Protein AF-A0AAV5STV7-F1 (afdb_monomer_lite)

pLDDT: mean 82.45, std 15.02, range [39.81, 96.44]

Secondary structure (DSSP, 8-state):
--------------TTS-TT--BPPPEE-SPPS-SBTT-EEEEEE--B--TTT-PPPPS-SEEEEEE--BPPPTTS-SS-TT------

Sequence (88 aa):
ATTTTTTVTCTFQDPSCPPEGVWGEWTTTGVCAGNCGACNMAPRIRTCSTKNGNCPCAGDTEDIGPCGIALCTFPAKTCCGTYIKTLR

Organism: NCBI:txid358040

InterPro domains:
  IPR000884 Thrombospondin type-1 (TSP1) repeat [PS50092] (20-73)

Foldseek 3Di:
DDDPPPPPDPDPQDPVADPQGAKDDKAFDADFPEQAQLATKGKIFIDHDCPPPNGDGDDDRIDIGGHNHQQDDPPDHRHDDPDDDDDD

Structure (mmCIF, N/CA/C/O backbone):
data_AF-A0AAV5STV7-F1
#
_entry.id   AF-A0AAV5STV7-F1
#
loop_
_atom_site.group_PDB
_atom_site.id
_atom_site.type_symbol
_atom_site.label_atom_id
_atom_site.label_alt_id
_atom_site.label_comp_id
_atom_site.label_asym_id
_atom_site.label_entity_id
_atom_site.label_seq_id
_atom_site.pdbx_PDB_ins_code
_atom_site.Cartn_x
_atom_site.Cartn_y
_atom_site.Cartn_z
_atom_site.occupancy
_atom_site.B_iso_or_equiv
_atom_site.auth_seq_id
_atom_site.auth_comp_id
_atom_site.auth_asym_id
_atom_site.auth_atom_id
_atom_site.pdbx_PDB_model_num
ATOM 1 N N . ALA A 1 1 ? 10.523 16.432 25.846 1.00 39.81 1 ALA A N 1
ATOM 2 C CA . ALA A 1 1 ? 9.828 15.137 25.957 1.00 39.81 1 ALA A CA 1
ATOM 3 C C . ALA A 1 1 ? 8.427 15.327 25.396 1.00 39.81 1 ALA A C 1
ATOM 5 O O . ALA A 1 1 ? 7.676 16.117 25.952 1.00 39.81 1 ALA A O 1
ATOM 6 N N . THR A 1 2 ? 8.129 14.732 24.243 1.00 40.72 2 THR A N 1
ATOM 7 C CA . THR A 1 2 ? 6.836 14.885 23.561 1.00 40.72 2 THR A CA 1
ATOM 8 C C . THR A 1 2 ? 5.854 13.899 24.180 1.00 40.72 2 THR A C 1
ATOM 10 O O . THR A 1 2 ? 5.940 12.696 23.944 1.00 40.72 2 THR A O 1
ATOM 13 N N . THR A 1 3 ? 4.977 14.395 25.047 1.00 41.44 3 THR A N 1
ATOM 14 C CA . THR A 1 3 ? 3.964 13.593 25.738 1.00 41.44 3 THR A CA 1
ATOM 15 C C . THR A 1 3 ? 2.908 13.162 24.722 1.00 41.44 3 THR A C 1
ATOM 17 O O . THR A 1 3 ? 2.058 13.952 24.327 1.00 41.44 3 THR A O 1
ATOM 20 N N . THR A 1 4 ? 2.992 11.918 24.248 1.00 47.19 4 THR A N 1
ATOM 21 C CA . THR A 1 4 ? 1.944 11.314 23.416 1.00 47.19 4 THR A CA 1
ATOM 22 C C . THR A 1 4 ? 0.819 10.900 24.357 1.00 47.19 4 THR A C 1
ATOM 24 O O . THR A 1 4 ? 0.932 9.909 25.075 1.00 47.19 4 THR A O 1
ATOM 27 N N . THR A 1 5 ? -0.230 11.714 24.439 1.00 47.47 5 THR A N 1
ATOM 28 C CA . THR A 1 5 ? -1.415 11.421 25.248 1.00 47.47 5 THR A CA 1
ATOM 29 C C . THR A 1 5 ? -2.249 10.363 24.532 1.00 47.47 5 THR A C 1
ATOM 31 O O . THR A 1 5 ? -3.080 10.681 23.688 1.00 47.47 5 THR A O 1
ATOM 34 N N . THR A 1 6 ? -2.026 9.091 24.857 1.00 54.03 6 THR A N 1
ATOM 35 C CA . THR A 1 6 ? -2.894 7.994 24.419 1.00 54.03 6 THR A CA 1
ATOM 36 C C . THR A 1 6 ? -4.193 8.066 25.220 1.00 54.03 6 THR A C 1
ATOM 38 O O . THR A 1 6 ? -4.272 7.584 26.349 1.00 54.03 6 THR A O 1
ATOM 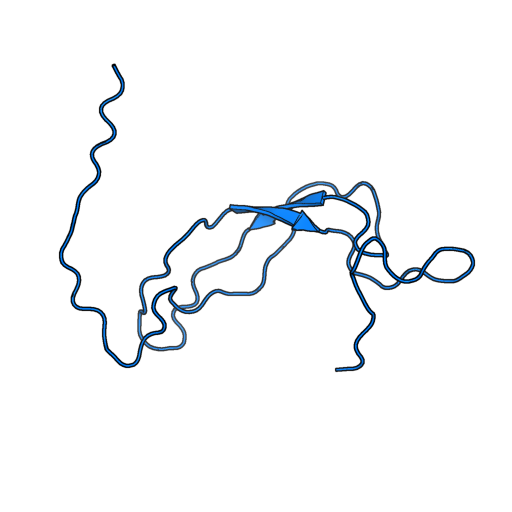41 N N . THR A 1 7 ? -5.218 8.723 24.679 1.00 52.53 7 THR A N 1
ATOM 42 C CA . THR A 1 7 ? -6.571 8.692 25.245 1.00 52.53 7 THR A CA 1
ATOM 43 C C . THR A 1 7 ? -7.150 7.294 25.079 1.00 52.53 7 THR A C 1
ATOM 45 O O . THR A 1 7 ? -7.627 6.937 24.006 1.00 52.53 7 THR A O 1
ATOM 48 N N . VAL A 1 8 ? -7.099 6.497 26.146 1.00 61.97 8 VAL A N 1
ATOM 49 C CA . VAL A 1 8 ? -7.831 5.232 26.242 1.00 61.97 8 VAL A CA 1
ATOM 50 C C . VAL A 1 8 ? -9.289 5.567 26.549 1.00 61.97 8 VAL A C 1
ATOM 52 O O . VAL A 1 8 ? -9.668 5.776 27.700 1.00 61.97 8 VAL A O 1
ATOM 55 N N . THR A 1 9 ? -10.104 5.694 25.506 1.00 58.53 9 THR A N 1
ATOM 56 C CA . THR A 1 9 ? -11.559 5.821 25.618 1.00 58.53 9 THR A CA 1
ATOM 57 C C . THR A 1 9 ? -12.203 4.441 25.535 1.00 58.53 9 THR A C 1
ATOM 59 O O . THR A 1 9 ? -12.005 3.701 24.573 1.00 58.53 9 THR A O 1
ATOM 62 N N . CYS A 1 10 ? -13.020 4.093 26.530 1.00 58.94 10 CYS A N 1
ATOM 63 C CA . CYS A 1 10 ? -13.920 2.948 26.437 1.00 58.94 10 CYS A CA 1
ATOM 64 C C . CYS A 1 10 ? -15.029 3.302 25.438 1.00 58.94 10 CYS A C 1
ATOM 66 O O . CYS A 1 10 ? -15.973 4.011 25.782 1.00 58.94 10 CYS A O 1
ATOM 68 N N . THR A 1 11 ? -14.889 2.876 24.184 1.00 60.78 11 THR A N 1
ATOM 69 C CA . THR A 1 11 ? -15.922 3.059 23.161 1.00 60.78 11 THR A CA 1
ATOM 70 C C . THR A 1 11 ? -16.842 1.843 23.156 1.00 60.78 11 THR A C 1
ATOM 72 O O . THR A 1 11 ? -16.390 0.700 23.198 1.00 60.78 11 THR A O 1
ATOM 75 N N . PHE A 1 12 ? -18.153 2.081 23.152 1.00 63.50 12 PHE A N 1
ATOM 76 C CA . PHE A 1 12 ? -19.136 1.022 22.953 1.00 63.50 12 PHE A CA 1
ATOM 77 C C . PHE A 1 12 ? -19.063 0.620 21.476 1.00 63.50 12 PHE A C 1
ATOM 79 O O . PHE A 1 12 ? -19.602 1.311 20.615 1.00 63.50 12 PHE A O 1
ATOM 86 N N . GLN A 1 13 ? -18.297 -0.427 21.169 1.00 63.50 13 GLN A N 1
ATOM 87 C CA . GLN A 1 13 ? -18.244 -0.992 19.824 1.00 63.50 13 GLN A CA 1
ATOM 88 C C . GLN A 1 13 ? -19.575 -1.694 19.561 1.00 63.50 13 GLN A C 1
ATOM 90 O O . GLN A 1 13 ? -19.918 -2.654 20.252 1.00 63.50 13 GLN A O 1
ATOM 95 N N . ASP A 1 14 ? -20.339 -1.184 18.596 1.00 66.81 14 ASP A N 1
ATOM 96 C CA . ASP A 1 14 ? -21.544 -1.858 18.128 1.00 66.81 14 ASP A CA 1
ATOM 97 C C . ASP A 1 14 ? -21.151 -3.275 17.661 1.00 66.81 14 ASP A C 1
ATOM 99 O O . ASP A 1 14 ? -20.260 -3.399 16.818 1.00 66.81 14 ASP A O 1
ATOM 103 N N . PRO A 1 15 ? -21.763 -4.351 18.190 1.00 71.69 15 PRO A N 1
ATOM 104 C CA . PRO A 1 15 ? -21.423 -5.723 17.813 1.00 71.69 15 PRO A CA 1
ATOM 105 C C . PRO A 1 15 ? -21.684 -6.042 16.329 1.00 71.69 15 PRO A C 1
ATOM 107 O O . PRO A 1 15 ? -21.241 -7.082 15.847 1.00 71.69 15 PRO A O 1
ATOM 110 N N . SER A 1 16 ? -22.388 -5.173 15.595 1.00 75.00 16 SER A N 1
ATOM 111 C CA . SER A 1 16 ? -22.545 -5.258 14.139 1.00 75.00 16 SER A CA 1
ATOM 112 C C . SER A 1 16 ? -21.367 -4.671 13.347 1.00 75.00 16 SER A C 1
ATOM 114 O O . SER A 1 16 ? -21.247 -4.932 12.147 1.00 75.00 16 SER A O 1
ATOM 116 N N . CYS A 1 17 ? -20.477 -3.916 13.998 1.00 73.12 17 CYS A N 1
ATOM 117 C CA . CYS A 1 17 ? -19.302 -3.326 13.372 1.00 73.12 17 CYS A CA 1
ATOM 118 C C . CYS A 1 17 ? -18.102 -4.284 13.393 1.00 73.12 17 CYS A C 1
ATOM 120 O O . CYS A 1 17 ? -17.777 -4.853 14.438 1.00 73.12 17 CYS A O 1
ATOM 122 N N . PRO A 1 18 ? -17.370 -4.420 12.271 1.00 80.62 18 PRO A N 1
ATOM 123 C CA . PRO A 1 18 ? -16.059 -5.053 12.288 1.00 80.62 18 PRO A CA 1
ATOM 124 C C . PRO A 1 18 ? -15.118 -4.303 13.249 1.00 80.62 18 PRO A C 1
ATOM 126 O O . PRO A 1 18 ? -15.189 -3.072 13.293 1.00 80.62 18 PRO A O 1
ATOM 129 N N . PRO A 1 19 ? -14.194 -4.996 13.943 1.00 76.31 19 PRO A N 1
ATOM 130 C CA . PRO A 1 19 ? -13.250 -4.359 14.870 1.00 76.31 19 PRO A CA 1
ATOM 131 C C . PRO A 1 19 ? -12.431 -3.224 14.238 1.00 76.31 19 PRO A C 1
ATOM 133 O O . PRO A 1 19 ? -12.172 -2.207 14.869 1.00 76.31 19 PRO A O 1
ATOM 136 N N . GLU A 1 20 ? -12.077 -3.370 12.959 1.00 80.06 20 GLU A N 1
ATOM 137 C CA . GLU A 1 20 ? -11.277 -2.390 12.210 1.00 80.06 20 GLU A CA 1
ATOM 138 C C . GLU A 1 20 ? -12.125 -1.324 11.494 1.00 80.06 20 GLU A C 1
ATOM 140 O O . GLU A 1 20 ? -11.594 -0.483 10.765 1.00 80.06 20 GLU A O 1
ATOM 145 N N . GLY A 1 21 ? -13.448 -1.365 11.667 1.00 84.62 21 GLY A N 1
ATOM 146 C CA . GLY A 1 21 ? -14.404 -0.600 10.876 1.00 84.62 21 GLY A CA 1
ATOM 147 C C . GLY A 1 21 ? -14.455 -1.048 9.414 1.00 84.62 21 GLY A C 1
ATOM 148 O O . GLY A 1 21 ? -13.959 -2.109 9.027 1.00 84.62 21 GLY A O 1
ATOM 149 N N . VAL A 1 22 ? -15.104 -0.239 8.578 1.00 86.75 22 VAL A N 1
ATOM 150 C CA . VAL A 1 22 ? -15.213 -0.502 7.139 1.00 86.75 22 VAL A CA 1
ATOM 151 C C . VAL A 1 22 ? -14.333 0.495 6.407 1.00 86.75 22 VAL A C 1
ATOM 153 O O . VAL A 1 22 ? -14.631 1.682 6.366 1.00 86.75 22 VAL A O 1
ATOM 156 N N . TRP A 1 23 ? -13.251 0.020 5.803 1.00 88.94 23 TRP A N 1
ATOM 157 C CA . TRP A 1 23 ? -12.359 0.861 5.009 1.00 88.94 23 TRP A CA 1
ATOM 158 C C . TRP A 1 23 ? -12.790 0.918 3.540 1.00 88.94 23 TRP A C 1
ATOM 160 O O . TRP A 1 23 ? -13.277 -0.064 2.981 1.00 88.94 23 TRP A O 1
ATOM 170 N N . GLY A 1 24 ? -12.598 2.077 2.910 1.00 89.62 24 GLY A N 1
ATOM 171 C CA . GLY A 1 24 ? -12.643 2.224 1.459 1.00 89.62 24 GLY A CA 1
ATOM 172 C C . GLY A 1 24 ? -11.428 1.590 0.774 1.00 89.62 24 GLY A C 1
ATOM 173 O O . GLY A 1 24 ? -10.482 1.139 1.424 1.00 89.62 24 GLY A O 1
ATOM 174 N N . GLU A 1 25 ? -11.449 1.566 -0.558 1.00 90.69 25 GLU A N 1
ATOM 175 C CA . GLU A 1 25 ? -10.310 1.090 -1.343 1.00 90.69 25 GLU A CA 1
ATOM 176 C C . GLU A 1 25 ? -9.096 2.017 -1.186 1.00 90.69 25 GLU A C 1
ATOM 178 O O . GLU A 1 25 ? -9.217 3.238 -1.054 1.00 90.69 25 GLU A O 1
ATOM 183 N N . TRP A 1 26 ? -7.903 1.424 -1.214 1.00 92.50 26 TRP A N 1
ATOM 184 C CA . TRP A 1 26 ? -6.655 2.175 -1.206 1.00 92.50 26 TRP A CA 1
ATOM 185 C C . TRP A 1 26 ? -6.447 2.905 -2.534 1.00 92.50 26 TRP A C 1
ATOM 187 O O . TRP A 1 26 ? -6.527 2.306 -3.603 1.00 92.50 26 TRP A O 1
ATOM 197 N N . THR A 1 27 ? -6.084 4.179 -2.454 1.00 93.44 27 THR A N 1
ATOM 198 C CA . THR A 1 27 ? -5.777 5.041 -3.596 1.00 93.44 27 THR A CA 1
ATOM 199 C C . THR A 1 27 ? -4.322 5.480 -3.532 1.00 93.44 27 THR A C 1
ATOM 201 O O . THR A 1 27 ? -3.907 6.102 -2.559 1.00 93.44 27 THR A O 1
ATOM 204 N N . THR A 1 28 ? -3.529 5.176 -4.559 1.00 94.19 28 THR A N 1
ATOM 205 C CA . THR A 1 28 ? -2.139 5.648 -4.648 1.00 94.19 28 THR A CA 1
ATOM 206 C C . THR A 1 28 ? -2.103 7.165 -4.837 1.00 94.19 28 THR A C 1
ATOM 208 O O . THR A 1 28 ? -2.738 7.686 -5.750 1.00 94.19 28 THR A O 1
ATOM 211 N N . THR A 1 29 ? -1.346 7.869 -3.996 1.00 93.50 29 THR A N 1
ATOM 212 C CA . THR A 1 29 ? -1.182 9.333 -4.047 1.00 93.50 29 THR A CA 1
ATOM 213 C C . THR A 1 29 ? 0.197 9.764 -4.528 1.00 93.50 29 THR A C 1
ATOM 215 O O . THR A 1 29 ? 0.347 10.870 -5.042 1.00 93.50 29 THR A O 1
ATOM 218 N N . GLY A 1 30 ? 1.211 8.910 -4.379 1.00 89.50 30 GLY A N 1
ATOM 219 C CA . GLY A 1 30 ? 2.567 9.192 -4.843 1.00 89.50 30 GLY A CA 1
ATOM 220 C C . GLY A 1 30 ? 2.829 8.801 -6.299 1.00 89.50 30 GLY A C 1
ATOM 221 O O . GLY A 1 30 ? 2.052 8.090 -6.939 1.00 89.50 30 GLY A O 1
ATOM 222 N N . VAL A 1 31 ? 3.988 9.225 -6.810 1.00 92.25 31 VAL A N 1
ATOM 223 C CA . VAL A 1 31 ? 4.493 8.776 -8.114 1.00 92.25 31 VAL A CA 1
ATOM 224 C C . VAL A 1 31 ? 4.927 7.318 -7.999 1.00 92.25 31 VAL A C 1
ATOM 226 O O . VAL A 1 31 ? 5.795 6.982 -7.196 1.00 92.25 31 VAL A O 1
ATOM 229 N N . CYS A 1 32 ? 4.340 6.454 -8.822 1.00 92.69 32 CYS A N 1
ATOM 230 C CA . CYS A 1 32 ? 4.776 5.071 -8.928 1.00 92.69 32 CYS A CA 1
ATOM 231 C C . CYS A 1 32 ? 5.849 4.937 -10.011 1.00 92.69 32 CYS A C 1
ATOM 233 O O . CYS A 1 32 ? 5.629 5.335 -11.154 1.00 92.69 32 CYS A O 1
ATOM 235 N N . ALA A 1 33 ? 6.992 4.336 -9.673 1.00 91.69 33 ALA A N 1
ATOM 236 C CA . ALA A 1 33 ? 8.084 4.118 -10.626 1.00 91.69 33 ALA A CA 1
ATOM 237 C C . ALA A 1 33 ? 7.717 3.148 -11.769 1.00 91.69 33 ALA A C 1
ATOM 239 O O . ALA A 1 33 ? 8.361 3.151 -12.814 1.00 91.69 33 ALA A O 1
ATOM 240 N N . GLY A 1 34 ? 6.680 2.327 -11.586 1.00 90.19 34 GLY A N 1
ATOM 241 C CA . GLY A 1 34 ? 6.161 1.428 -12.611 1.00 90.19 34 GLY A CA 1
ATOM 242 C C . GLY A 1 34 ? 4.650 1.538 -12.735 1.00 90.19 34 GLY A C 1
ATOM 243 O O . GLY A 1 34 ? 3.952 1.887 -11.794 1.00 90.19 34 GLY A O 1
ATOM 244 N N . ASN A 1 35 ? 4.124 1.223 -13.908 1.00 91.94 35 ASN A N 1
ATOM 245 C CA . ASN A 1 35 ? 2.691 1.306 -14.189 1.00 91.94 35 AS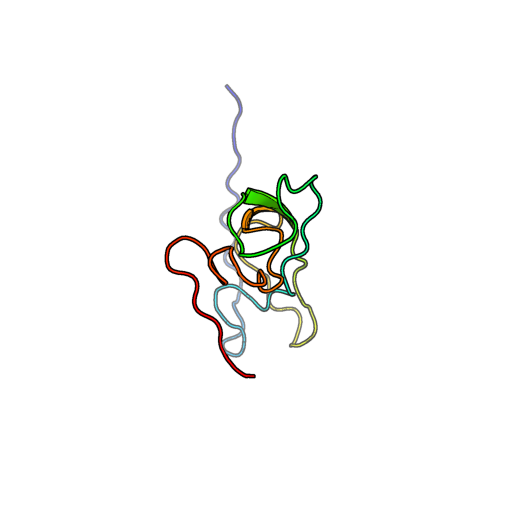N A CA 1
ATOM 246 C C . ASN A 1 35 ? 1.996 -0.063 -14.190 1.00 91.94 35 ASN A C 1
ATOM 248 O O . ASN A 1 35 ? 0.773 -0.110 -14.308 1.00 91.94 35 ASN A O 1
ATOM 252 N N . CYS A 1 36 ? 2.746 -1.159 -14.047 1.00 93.06 36 CYS A N 1
ATOM 253 C CA . CYS A 1 36 ? 2.218 -2.514 -14.102 1.00 93.06 36 CYS A CA 1
ATOM 254 C C . CYS A 1 36 ? 2.921 -3.471 -13.122 1.00 93.06 36 CYS A C 1
ATOM 256 O O . CYS A 1 36 ? 4.013 -3.207 -12.610 1.00 93.06 36 CYS A O 1
ATOM 258 N N . GLY A 1 37 ? 2.272 -4.606 -12.871 1.00 93.62 37 GLY A N 1
ATOM 259 C CA . GLY A 1 37 ? 2.791 -5.758 -12.150 1.00 93.62 37 GLY A CA 1
ATOM 260 C C . GLY A 1 37 ? 2.827 -5.620 -10.634 1.00 93.62 37 GLY A C 1
ATOM 261 O O . GLY A 1 37 ? 3.281 -6.556 -9.981 1.00 93.62 37 GLY A O 1
ATOM 262 N N . ALA A 1 38 ? 2.365 -4.500 -10.065 1.00 94.69 38 ALA A N 1
ATOM 263 C CA . ALA A 1 38 ? 2.474 -4.218 -8.630 1.00 94.69 38 ALA A CA 1
ATOM 264 C C . ALA A 1 38 ? 3.919 -4.372 -8.101 1.00 94.69 38 ALA A C 1
ATOM 266 O O . ALA A 1 38 ? 4.154 -4.840 -6.988 1.00 94.69 38 ALA A O 1
ATOM 267 N N . CYS A 1 39 ? 4.905 -4.025 -8.934 1.00 93.25 39 CYS A N 1
ATOM 268 C CA . CYS A 1 39 ? 6.326 -4.245 -8.652 1.00 93.25 39 CYS A CA 1
ATOM 269 C C . CYS A 1 39 ? 6.948 -3.173 -7.753 1.00 93.25 39 CYS A C 1
ATOM 271 O O . CYS A 1 39 ? 8.018 -3.393 -7.193 1.00 93.25 39 CYS A O 1
ATOM 273 N N . ASN A 1 40 ? 6.306 -2.011 -7.649 1.00 93.50 40 ASN A N 1
ATOM 274 C CA . ASN A 1 40 ? 6.830 -0.854 -6.939 1.00 93.50 40 ASN A CA 1
ATOM 275 C C . ASN A 1 40 ? 5.905 -0.478 -5.791 1.00 93.50 40 ASN A C 1
ATOM 277 O O . ASN A 1 40 ? 4.724 -0.828 -5.796 1.00 93.50 40 ASN A O 1
ATOM 281 N N . MET A 1 41 ? 6.455 0.266 -4.837 1.00 94.12 41 MET A N 1
ATOM 282 C CA . MET A 1 41 ? 5.712 0.798 -3.705 1.00 94.12 41 MET A CA 1
ATOM 283 C C . MET A 1 41 ? 5.571 2.312 -3.842 1.00 94.12 41 MET A C 1
ATOM 285 O O . MET A 1 41 ? 6.513 2.985 -4.259 1.00 94.12 41 MET A O 1
ATOM 289 N N . ALA A 1 42 ? 4.412 2.844 -3.474 1.00 95.62 42 ALA A N 1
ATOM 290 C CA . ALA A 1 42 ? 4.174 4.276 -3.387 1.00 95.62 42 ALA A CA 1
ATOM 291 C C . ALA A 1 42 ? 3.241 4.600 -2.210 1.00 95.62 42 ALA A C 1
ATOM 293 O O . ALA A 1 42 ? 2.464 3.738 -1.780 1.00 95.62 42 ALA A O 1
ATOM 294 N N . PRO A 1 43 ? 3.292 5.847 -1.708 1.00 96.44 43 PRO A N 1
ATOM 295 C CA . PRO A 1 43 ? 2.300 6.365 -0.781 1.00 96.44 43 PRO A CA 1
ATOM 296 C C . PRO A 1 43 ? 0.885 6.166 -1.322 1.00 96.44 43 PRO A C 1
ATOM 298 O O . PRO A 1 43 ? 0.606 6.432 -2.499 1.00 96.44 43 PRO A O 1
ATOM 301 N N . ARG A 1 44 ? -0.003 5.691 -0.459 1.00 95.75 44 ARG A N 1
ATOM 302 C CA . ARG A 1 44 ? -1.420 5.475 -0.731 1.00 95.75 44 ARG A CA 1
ATOM 303 C C . ARG A 1 44 ? -2.249 5.893 0.471 1.00 95.75 44 ARG A C 1
ATOM 305 O O . ARG A 1 44 ? -1.794 5.803 1.607 1.00 95.75 44 ARG A O 1
ATOM 312 N N . ILE A 1 45 ? -3.478 6.309 0.205 1.00 95.25 45 ILE A N 1
ATOM 313 C CA . ILE A 1 45 ? -4.445 6.718 1.218 1.00 95.25 45 ILE A CA 1
ATOM 314 C C . ILE A 1 45 ? -5.716 5.886 1.103 1.00 95.25 45 ILE A C 1
ATOM 316 O O . ILE A 1 45 ? -6.072 5.430 0.016 1.00 95.25 45 ILE A O 1
ATOM 320 N N . ARG A 1 46 ? -6.419 5.703 2.212 1.00 93.75 46 ARG A N 1
ATOM 321 C CA . ARG A 1 46 ? -7.768 5.134 2.252 1.00 93.75 46 ARG A CA 1
ATOM 322 C C . ARG A 1 46 ? -8.652 5.996 3.136 1.00 93.75 46 ARG A C 1
ATOM 324 O O . ARG A 1 46 ? -8.184 6.644 4.069 1.00 93.75 46 ARG A O 1
ATOM 331 N N . THR A 1 47 ? -9.946 5.975 2.863 1.00 91.00 47 THR A N 1
ATOM 332 C CA . THR A 1 47 ? -10.941 6.691 3.662 1.00 91.00 47 THR A CA 1
ATOM 333 C C . THR A 1 47 ? -11.772 5.709 4.471 1.00 91.00 47 THR A C 1
ATOM 335 O O . THR A 1 47 ? -12.086 4.610 4.010 1.00 91.00 47 THR A O 1
ATOM 338 N N . CYS A 1 48 ? -12.119 6.090 5.700 1.00 88.12 48 CYS A N 1
ATOM 339 C CA . CYS A 1 48 ? -13.055 5.315 6.502 1.00 88.12 48 CYS A CA 1
ATOM 340 C C . CYS A 1 48 ? -14.446 5.408 5.862 1.00 88.12 48 CYS A C 1
ATOM 342 O O . CYS A 1 48 ? -14.976 6.500 5.651 1.00 88.12 48 CYS A O 1
ATOM 344 N N . SER A 1 49 ? -15.020 4.263 5.509 1.00 83.62 49 SER A N 1
ATOM 345 C CA . SER A 1 49 ? -16.338 4.170 4.896 1.00 83.62 49 SER A CA 1
ATOM 346 C C . SER A 1 49 ? -17.406 4.184 5.984 1.00 83.62 49 SER A C 1
ATOM 348 O O . SER A 1 49 ? -17.523 3.259 6.782 1.00 83.62 49 SER A O 1
ATOM 350 N N . THR A 1 50 ? -18.249 5.213 5.981 1.00 71.75 50 THR A N 1
ATOM 351 C CA . THR A 1 50 ? -19.378 5.353 6.919 1.00 71.75 50 THR A CA 1
ATOM 352 C C . THR A 1 50 ? -20.637 4.610 6.462 1.00 71.75 50 THR A C 1
ATOM 354 O O . THR A 1 50 ? -21.690 4.714 7.090 1.00 71.75 50 THR A O 1
ATOM 357 N N . LYS A 1 51 ? -20.550 3.845 5.363 1.00 66.31 51 LYS A N 1
ATOM 358 C CA . LYS A 1 51 ? -21.706 3.258 4.666 1.00 66.31 51 LYS A CA 1
ATOM 359 C C . LYS A 1 51 ? -22.475 2.219 5.495 1.00 66.31 51 LYS A C 1
ATOM 361 O O . LYS A 1 51 ? -23.662 2.034 5.254 1.00 66.31 51 LYS A O 1
ATOM 366 N N . ASN A 1 52 ? -21.829 1.604 6.489 1.00 62.09 52 ASN A N 1
ATOM 367 C CA . ASN A 1 52 ? -22.431 0.620 7.393 1.00 62.09 52 ASN A CA 1
ATOM 368 C C . ASN A 1 52 ? -22.492 1.151 8.833 1.00 62.09 52 ASN A C 1
ATOM 370 O O . ASN A 1 52 ? -21.921 0.552 9.731 1.00 62.09 52 ASN A O 1
ATOM 374 N N . GLY A 1 53 ? -23.154 2.289 9.047 1.00 61.22 53 GLY A N 1
ATOM 375 C CA . GL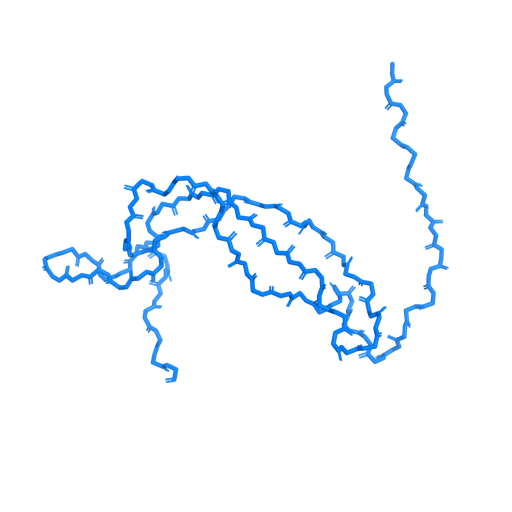Y A 1 53 ? -23.507 2.747 10.394 1.00 61.22 53 GLY A CA 1
ATOM 376 C C . GLY A 1 53 ? -22.314 3.180 11.241 1.00 61.22 53 GLY A C 1
ATOM 377 O O . GLY A 1 53 ? -22.008 2.530 12.225 1.00 61.22 53 GLY A O 1
ATOM 378 N N . ASN A 1 54 ? -21.652 4.285 10.873 1.00 67.25 54 ASN A N 1
ATOM 379 C CA . ASN A 1 54 ? -20.661 4.994 11.704 1.00 67.25 54 ASN A CA 1
ATOM 380 C C . ASN A 1 54 ? -19.666 4.100 12.480 1.00 67.25 54 ASN A C 1
ATOM 382 O O . ASN A 1 54 ? -19.232 4.472 13.570 1.00 67.25 54 ASN A O 1
ATOM 386 N N . CYS A 1 55 ? -19.285 2.942 11.929 1.00 78.94 55 CYS A N 1
ATOM 387 C CA . CYS A 1 55 ? -18.279 2.094 12.547 1.00 78.94 55 CYS A CA 1
ATOM 388 C C . CYS A 1 55 ? -16.953 2.862 12.577 1.00 78.94 55 CYS A C 1
ATOM 390 O O . CYS A 1 55 ? -16.461 3.237 11.506 1.00 78.94 55 CYS A O 1
ATOM 392 N N . PRO A 1 56 ? -16.371 3.120 13.760 1.00 79.38 56 PRO A N 1
ATOM 393 C CA . PRO A 1 56 ? -15.089 3.795 13.832 1.00 79.38 56 PRO A CA 1
ATOM 394 C C . PRO A 1 56 ? -14.034 2.893 13.194 1.00 79.38 56 PRO A C 1
ATOM 396 O O . PRO A 1 56 ? -13.911 1.725 13.561 1.00 79.38 56 PRO A O 1
ATOM 399 N N . CYS A 1 57 ? -13.296 3.419 12.220 1.00 86.75 57 CYS A N 1
ATOM 400 C CA . CYS A 1 57 ? -12.190 2.677 11.641 1.00 86.75 57 CYS A CA 1
ATOM 401 C C . CYS A 1 57 ? -10.968 2.731 12.554 1.00 86.75 57 CYS A C 1
ATOM 403 O O . CYS A 1 57 ? -10.611 3.801 13.050 1.00 86.75 57 CYS A O 1
ATOM 405 N N . ALA A 1 58 ? -10.318 1.585 12.733 1.00 85.38 58 ALA A N 1
ATOM 406 C CA . ALA A 1 58 ? -9.043 1.483 13.425 1.00 85.38 58 ALA A CA 1
ATOM 407 C C . ALA A 1 58 ? -7.901 1.302 12.411 1.00 85.38 58 ALA A C 1
ATOM 409 O O . ALA A 1 58 ? -8.052 0.659 11.367 1.00 85.38 58 ALA A O 1
ATOM 410 N N . GLY A 1 59 ? -6.764 1.936 12.708 1.00 87.31 59 GLY A N 1
ATOM 411 C CA . GLY A 1 59 ? -5.552 1.915 11.888 1.00 87.31 59 GLY A CA 1
ATOM 412 C C . GLY A 1 59 ? -5.349 3.149 11.004 1.00 87.31 59 GLY A C 1
ATOM 413 O O . GLY A 1 59 ? -6.143 4.091 11.005 1.00 87.31 59 GLY A O 1
ATOM 414 N N . ASP A 1 60 ? -4.256 3.125 10.242 1.00 91.06 60 ASP A N 1
ATOM 415 C CA . ASP A 1 60 ? -3.774 4.300 9.517 1.00 91.06 60 ASP A CA 1
ATOM 416 C C . ASP A 1 60 ? -4.590 4.594 8.254 1.00 91.06 60 ASP A C 1
ATOM 418 O O . ASP A 1 60 ? -5.051 3.689 7.543 1.00 91.06 60 ASP A O 1
ATOM 422 N N . THR A 1 61 ? -4.755 5.885 7.963 1.00 92.19 61 THR A N 1
ATOM 423 C CA . THR A 1 61 ? -5.378 6.387 6.729 1.00 92.19 61 THR A CA 1
ATOM 424 C C . THR A 1 61 ? -4.390 6.472 5.571 1.00 92.19 61 THR A C 1
ATOM 426 O O . THR A 1 61 ? -4.814 6.565 4.421 1.00 92.19 61 THR A O 1
ATOM 429 N N . GLU A 1 62 ? -3.089 6.432 5.859 1.00 94.75 62 GLU A N 1
ATOM 430 C CA . GLU A 1 62 ? -1.998 6.547 4.894 1.00 94.75 62 GLU A CA 1
ATOM 431 C C . GLU A 1 62 ? -0.983 5.427 5.123 1.00 94.75 62 GLU A C 1
ATOM 433 O O . GLU A 1 62 ? -0.716 5.052 6.260 1.00 94.75 62 GLU A O 1
ATOM 438 N N . ASP A 1 63 ? -0.430 4.884 4.043 1.00 95.06 63 ASP A N 1
ATOM 439 C CA . ASP A 1 63 ? 0.559 3.804 4.088 1.00 95.06 63 ASP A CA 1
ATOM 440 C C . ASP A 1 63 ? 1.426 3.816 2.814 1.00 95.06 63 ASP A C 1
ATOM 442 O O . ASP A 1 63 ? 1.102 4.481 1.827 1.00 95.06 63 ASP A O 1
ATOM 446 N N . ILE A 1 64 ? 2.523 3.060 2.801 1.00 94.88 64 ILE A N 1
ATOM 447 C CA . ILE A 1 64 ? 3.329 2.782 1.611 1.00 94.88 64 ILE A CA 1
ATOM 448 C C . ILE A 1 64 ? 3.019 1.361 1.143 1.00 94.88 64 ILE A C 1
ATOM 450 O O . ILE A 1 64 ? 3.354 0.382 1.803 1.00 94.88 64 ILE A O 1
ATOM 454 N N . GLY A 1 65 ? 2.411 1.237 -0.035 1.00 94.12 65 GLY A N 1
ATOM 455 C CA . GLY A 1 65 ? 2.005 -0.063 -0.565 1.00 94.12 65 GLY A CA 1
ATOM 456 C C . GLY A 1 65 ? 2.167 -0.194 -2.072 1.00 94.12 65 GLY A C 1
ATOM 457 O O . GLY A 1 65 ? 2.646 0.735 -2.724 1.00 94.12 65 GLY A O 1
ATOM 458 N N . PRO A 1 66 ? 1.776 -1.348 -2.639 1.00 93.88 66 PRO A N 1
ATOM 459 C CA . PRO A 1 66 ? 1.970 -1.637 -4.051 1.00 93.88 66 PRO A CA 1
ATOM 460 C C . PRO A 1 66 ? 1.251 -0.618 -4.932 1.00 93.88 66 PRO A C 1
ATOM 462 O O . PRO A 1 66 ? 0.102 -0.250 -4.681 1.00 93.88 66 PRO A O 1
ATOM 465 N N . CYS A 1 67 ? 1.925 -0.208 -5.997 1.00 94.12 67 CYS A N 1
ATOM 466 C CA . CYS A 1 67 ? 1.410 0.709 -7.000 1.00 94.12 67 CYS A CA 1
ATOM 467 C C . CYS A 1 67 ? 1.655 0.165 -8.414 1.00 94.12 67 CYS A C 1
ATOM 469 O O . CYS A 1 67 ? 2.437 -0.768 -8.610 1.00 94.12 67 CYS A O 1
ATOM 471 N N . GLY A 1 68 ? 0.946 0.712 -9.407 1.00 92.44 68 GLY A N 1
ATOM 472 C CA . GLY A 1 68 ? 0.987 0.175 -10.770 1.00 92.44 68 GLY A CA 1
ATOM 473 C C . GLY A 1 68 ? 0.393 -1.234 -10.833 1.00 92.44 68 GLY A C 1
ATOM 474 O O . GLY A 1 68 ? 1.032 -2.166 -11.307 1.00 92.44 68 GLY A O 1
ATOM 475 N N . ILE A 1 69 ? -0.819 -1.415 -10.299 1.00 91.75 69 ILE A N 1
ATOM 476 C CA . ILE A 1 69 ? -1.466 -2.733 -10.160 1.00 91.75 69 ILE A CA 1
ATOM 477 C C . ILE A 1 69 ? -2.013 -3.310 -11.476 1.00 91.75 69 ILE A C 1
ATOM 479 O O . ILE A 1 69 ? -2.564 -4.409 -11.482 1.00 91.75 69 ILE A O 1
ATOM 483 N N . ALA A 1 70 ? -1.882 -2.585 -12.591 1.00 92.25 70 ALA A N 1
ATOM 484 C CA . ALA A 1 70 ? -2.262 -3.099 -13.901 1.00 92.25 70 ALA A CA 1
ATOM 485 C C . ALA A 1 70 ? -1.431 -4.341 -14.249 1.00 92.25 70 ALA A C 1
ATOM 487 O O . ALA A 1 70 ? -0.278 -4.467 -13.845 1.00 92.25 70 ALA A O 1
ATOM 488 N N . LEU A 1 71 ? -1.989 -5.262 -15.026 1.00 93.56 71 LEU A N 1
ATOM 489 C CA . LEU A 1 71 ? -1.244 -6.438 -15.466 1.00 93.56 71 LEU A CA 1
ATOM 490 C C . LEU A 1 71 ? -0.160 -6.019 -16.465 1.00 93.56 71 LEU A C 1
ATOM 492 O O . LEU A 1 71 ? -0.459 -5.347 -17.452 1.00 93.56 71 LEU A O 1
ATOM 496 N N . CYS A 1 72 ? 1.088 -6.430 -16.237 1.00 94.00 72 CYS A N 1
ATOM 497 C CA . CYS A 1 72 ? 2.112 -6.255 -17.264 1.00 94.00 72 CYS A CA 1
ATOM 498 C C . CYS A 1 72 ? 1.847 -7.199 -18.441 1.00 94.00 72 CYS A C 1
ATOM 500 O O . CYS A 1 72 ? 1.426 -8.349 -18.264 1.00 94.00 72 CYS A O 1
ATOM 502 N N . THR A 1 73 ? 2.149 -6.722 -19.644 1.00 93.25 73 THR A N 1
ATOM 503 C CA . THR A 1 73 ? 2.128 -7.519 -20.869 1.00 93.25 73 THR A CA 1
ATOM 504 C C . THR A 1 73 ? 3.485 -8.183 -21.117 1.00 93.25 73 THR A C 1
ATOM 506 O O . THR A 1 73 ? 4.518 -7.780 -20.578 1.00 93.25 73 THR A O 1
ATOM 509 N N . PHE A 1 74 ? 3.483 -9.228 -21.943 1.00 89.69 74 PHE A N 1
ATOM 510 C CA . PHE A 1 74 ? 4.706 -9.893 -22.395 1.00 89.69 74 PHE A CA 1
ATOM 511 C C . PHE A 1 74 ? 5.672 -8.880 -23.052 1.00 89.69 74 PHE A C 1
ATOM 513 O O . PHE A 1 74 ? 5.198 -8.020 -23.799 1.00 89.69 74 PHE A O 1
ATOM 520 N N . PRO A 1 75 ? 7.003 -8.959 -22.825 1.00 90.00 75 PRO A N 1
ATOM 521 C CA . PRO A 1 75 ? 7.760 -10.046 -22.184 1.00 90.00 75 PRO A CA 1
ATOM 522 C C . PRO A 1 7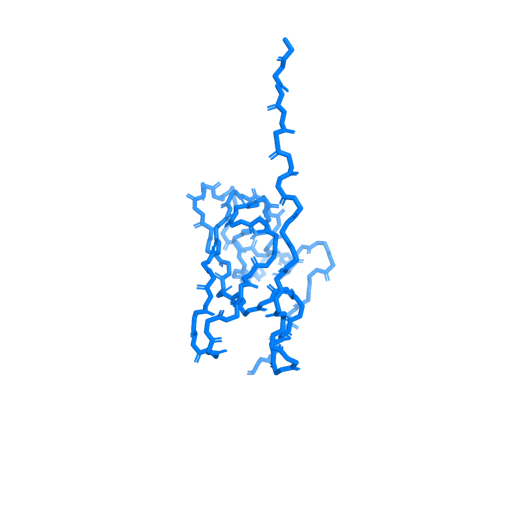5 ? 7.926 -9.931 -20.663 1.00 90.00 75 PRO A C 1
ATOM 524 O O . PRO A 1 75 ? 8.553 -10.795 -20.049 1.00 90.00 75 PRO A O 1
ATOM 527 N N . ALA A 1 76 ? 7.393 -8.879 -20.041 1.00 89.12 76 ALA A N 1
ATOM 528 C CA . ALA A 1 76 ? 7.497 -8.702 -18.600 1.00 89.12 76 ALA A CA 1
ATOM 529 C C . ALA A 1 76 ? 6.615 -9.713 -17.847 1.00 89.12 76 ALA A C 1
ATOM 531 O O . ALA A 1 76 ? 5.598 -10.196 -18.353 1.00 89.12 76 ALA A O 1
ATOM 532 N N . LYS A 1 77 ? 6.995 -10.031 -16.602 1.00 90.69 77 LYS A N 1
ATOM 533 C CA . LYS A 1 77 ? 6.146 -10.840 -15.719 1.00 90.69 77 LYS A CA 1
ATOM 534 C C . LYS A 1 77 ? 4.859 -10.080 -15.422 1.00 90.69 77 LYS A C 1
ATOM 536 O O . LYS A 1 77 ? 4.913 -8.924 -15.025 1.00 90.69 77 LYS A O 1
ATOM 541 N N . THR A 1 78 ? 3.718 -10.752 -15.560 1.00 93.19 78 THR A N 1
ATOM 542 C CA . THR A 1 78 ? 2.388 -10.156 -15.366 1.00 93.19 78 THR A CA 1
ATOM 543 C C . THR A 1 78 ? 2.215 -9.496 -13.995 1.00 93.19 78 THR A C 1
ATOM 545 O O . THR A 1 78 ? 1.610 -8.428 -13.913 1.00 93.19 78 THR A O 1
ATOM 548 N N . CYS A 1 79 ? 2.758 -10.122 -12.948 1.00 93.38 79 CYS A N 1
ATOM 549 C CA . CYS A 1 79 ? 2.757 -9.649 -11.566 1.00 93.38 79 CYS A CA 1
ATOM 550 C C . CYS A 1 79 ? 4.141 -9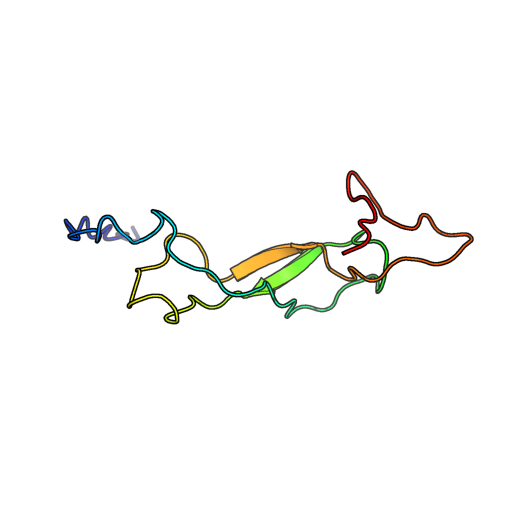.902 -10.935 1.00 93.38 79 CYS A C 1
ATOM 552 O O . CYS A 1 79 ? 4.819 -10.872 -11.289 1.00 93.38 79 CYS A O 1
ATOM 554 N N . CYS A 1 80 ? 4.556 -9.041 -10.009 1.00 93.31 80 CYS A N 1
ATOM 555 C CA . CYS A 1 80 ? 5.800 -9.152 -9.249 1.00 93.31 80 CYS A CA 1
ATOM 556 C C . CYS A 1 80 ? 5.581 -9.766 -7.861 1.00 93.31 80 CYS A C 1
ATOM 558 O O . CYS A 1 80 ? 4.481 -9.748 -7.315 1.00 93.31 80 CYS A O 1
ATOM 560 N N . GLY A 1 81 ? 6.655 -10.287 -7.262 1.00 89.06 81 GLY A N 1
ATOM 561 C CA . GLY A 1 81 ? 6.608 -10.861 -5.916 1.00 89.06 81 GLY A CA 1
ATOM 562 C C . GLY A 1 81 ? 5.632 -12.035 -5.818 1.00 89.06 81 GLY A C 1
ATOM 563 O O . GLY A 1 81 ? 5.684 -12.960 -6.626 1.00 89.06 81 GLY A O 1
ATOM 564 N N . THR A 1 82 ? 4.756 -11.991 -4.817 1.00 90.00 82 THR A N 1
ATOM 565 C CA . THR A 1 82 ? 3.721 -13.005 -4.556 1.00 90.00 82 THR A CA 1
ATOM 566 C C . THR A 1 82 ? 2.350 -12.619 -5.114 1.00 90.00 82 THR A C 1
ATOM 568 O O . THR A 1 82 ? 1.379 -13.345 -4.898 1.00 90.00 82 THR A O 1
ATOM 571 N N . TYR A 1 83 ? 2.244 -11.494 -5.831 1.00 91.75 83 TYR A N 1
ATOM 572 C CA . TYR A 1 83 ? 0.986 -11.077 -6.438 1.00 91.75 83 TYR A CA 1
ATOM 573 C C . TYR A 1 83 ? 0.613 -12.024 -7.580 1.00 91.75 83 TYR A C 1
ATOM 575 O O . TYR A 1 83 ? 1.436 -12.360 -8.433 1.00 91.75 83 TYR A O 1
ATOM 583 N N . ILE A 1 84 ? -0.651 -12.437 -7.603 1.00 90.12 84 ILE A N 1
ATOM 584 C CA . ILE A 1 84 ? -1.217 -13.304 -8.635 1.00 90.12 84 ILE A CA 1
ATOM 585 C C . ILE A 1 84 ? -2.340 -12.573 -9.361 1.00 90.12 84 ILE A C 1
ATOM 587 O O . ILE A 1 84 ? -3.055 -11.761 -8.773 1.00 90.12 84 ILE A O 1
ATOM 591 N N . LYS A 1 85 ? -2.513 -12.876 -10.649 1.00 88.88 85 LYS A N 1
ATOM 592 C CA . LYS A 1 85 ? -3.692 -12.427 -11.387 1.00 88.88 85 LYS A CA 1
ATOM 593 C C . LYS A 1 85 ? -4.903 -13.236 -10.919 1.00 88.88 85 LYS A C 1
ATOM 595 O O . LYS A 1 85 ? -4.856 -14.466 -10.918 1.00 88.88 85 LYS A O 1
ATOM 600 N N . THR A 1 86 ? -5.987 -12.550 -10.593 1.00 86.12 86 THR A N 1
ATOM 601 C CA . THR A 1 86 ? -7.282 -13.172 -10.307 1.00 86.12 86 THR A CA 1
ATOM 602 C C . THR A 1 86 ? -8.284 -12.654 -11.326 1.00 86.12 86 THR A C 1
ATOM 604 O O . THR A 1 86 ? -8.310 -11.458 -11.615 1.00 86.12 86 THR A O 1
ATOM 607 N N . LEU A 1 87 ? -9.084 -13.550 -11.897 1.00 79.94 87 LEU A N 1
ATOM 608 C CA . LEU A 1 87 ? -10.245 -13.163 -12.694 1.00 79.94 87 LEU A CA 1
ATOM 609 C C . LEU A 1 87 ? -11.382 -12.901 -11.704 1.00 79.94 87 LEU A C 1
ATOM 611 O O . LEU A 1 87 ? -11.755 -13.812 -10.966 1.00 79.94 87 LEU A O 1
ATOM 615 N N . ARG A 1 88 ? -11.833 -11.648 -11.621 1.00 68.44 88 ARG A N 1
ATOM 616 C CA . ARG A 1 88 ? -12.990 -11.254 -10.811 1.00 68.44 88 ARG A CA 1
ATOM 617 C C . ARG A 1 88 ? -14.275 -11.442 -11.602 1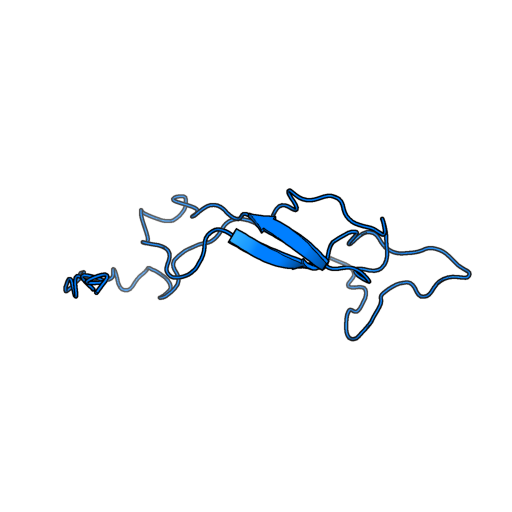.00 68.44 88 ARG A C 1
ATOM 619 O O . ARG A 1 88 ? -14.234 -11.179 -12.824 1.00 68.44 88 ARG A O 1
#

Radius of gyration: 17.8 Å; chains: 1; bounding box: 33×28×49 Å